Protein AF-A0A256XTW4-F1 (afdb_monomer)

Structure (mmCIF, N/CA/C/O backbone):
data_AF-A0A256XTW4-F1
#
_entry.id   AF-A0A256XTW4-F1
#
loop_
_atom_site.group_PDB
_atom_site.id
_atom_site.type_symbol
_atom_site.label_atom_id
_atom_site.label_alt_id
_atom_site.label_comp_id
_atom_site.label_asym_id
_atom_site.label_entity_id
_atom_site.label_seq_id
_atom_site.pdbx_PDB_ins_code
_atom_site.Cartn_x
_atom_site.Cartn_y
_atom_site.Cartn_z
_atom_site.occupancy
_atom_site.B_iso_or_equiv
_atom_site.auth_seq_id
_atom_site.auth_comp_id
_atom_site.auth_asym_id
_atom_site.auth_atom_id
_atom_site.pdbx_PDB_model_num
ATOM 1 N N . VAL A 1 1 ? 6.439 9.111 10.046 1.00 77.12 1 VAL A N 1
ATOM 2 C CA . VAL A 1 1 ? 5.484 10.241 9.978 1.00 77.12 1 VAL A CA 1
ATOM 3 C C . VAL A 1 1 ? 4.081 9.663 10.004 1.00 77.12 1 VAL A C 1
ATOM 5 O O . VAL A 1 1 ? 3.897 8.607 9.420 1.00 77.12 1 VAL A O 1
ATOM 8 N N . ASN A 1 2 ? 3.138 10.325 10.682 1.00 79.62 2 ASN A N 1
ATOM 9 C CA . ASN A 1 2 ? 1.731 9.919 10.805 1.00 79.62 2 ASN A CA 1
ATOM 10 C C . ASN A 1 2 ? 1.518 8.537 11.460 1.00 79.62 2 ASN A C 1
ATOM 12 O O . ASN A 1 2 ? 1.312 7.531 10.789 1.00 79.62 2 ASN A O 1
ATOM 16 N N . GLU A 1 3 ? 1.583 8.496 12.793 1.00 84.56 3 GLU A N 1
ATOM 17 C CA . GLU A 1 3 ? 1.451 7.262 13.588 1.00 84.56 3 GLU A CA 1
ATOM 18 C C . GLU A 1 3 ? 0.039 6.669 13.600 1.00 84.56 3 GLU A C 1
ATOM 20 O O . GLU A 1 3 ? -0.137 5.523 13.995 1.00 84.56 3 G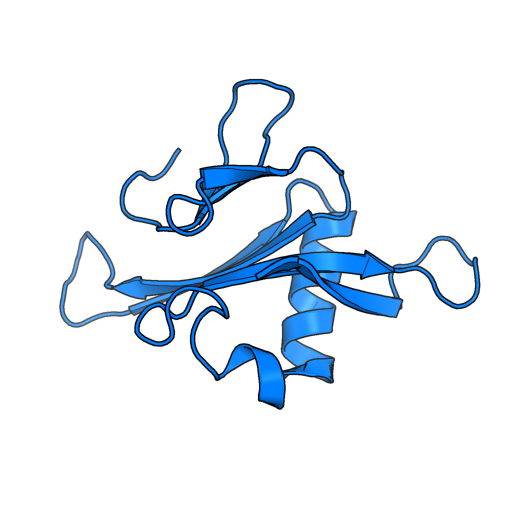LU A O 1
ATOM 25 N N . ALA A 1 4 ? -0.960 7.422 13.135 1.00 89.31 4 ALA A N 1
ATOM 26 C CA . ALA A 1 4 ? -2.334 6.947 13.036 1.00 89.31 4 ALA A CA 1
ATOM 27 C C . ALA A 1 4 ? -2.564 5.994 11.846 1.00 89.31 4 ALA A C 1
ATOM 29 O O . ALA A 1 4 ? -3.617 5.360 11.775 1.00 89.31 4 ALA A O 1
ATOM 30 N N . LEU A 1 5 ? -1.620 5.904 10.898 1.00 93.50 5 LEU A N 1
ATOM 31 C CA . LEU A 1 5 ? -1.732 5.009 9.746 1.00 93.50 5 LEU A CA 1
ATOM 32 C C . LEU A 1 5 ? -1.061 3.652 10.019 1.00 93.50 5 LEU A C 1
ATOM 34 O O . LEU A 1 5 ? 0.066 3.628 10.512 1.00 93.50 5 LEU A O 1
ATOM 38 N N . PRO A 1 6 ? -1.691 2.529 9.617 1.00 94.00 6 PRO A N 1
ATOM 39 C CA . PRO A 1 6 ? -1.104 1.190 9.734 1.00 94.00 6 PRO A CA 1
ATOM 40 C C . PRO A 1 6 ? 0.069 0.952 8.769 1.00 94.00 6 PRO A C 1
ATOM 42 O O . PRO A 1 6 ? 0.867 0.047 8.989 1.00 94.00 6 PRO A O 1
ATOM 45 N N . ILE A 1 7 ? 0.175 1.749 7.702 1.00 95.88 7 ILE A N 1
ATOM 46 C CA . ILE A 1 7 ? 1.312 1.773 6.777 1.00 95.88 7 ILE A CA 1
ATOM 47 C C . ILE A 1 7 ? 1.767 3.224 6.668 1.00 95.88 7 ILE A C 1
ATOM 49 O O . ILE A 1 7 ? 0.953 4.115 6.409 1.00 95.88 7 ILE A O 1
ATOM 53 N N . ARG A 1 8 ? 3.055 3.480 6.904 1.00 93.44 8 ARG A N 1
ATOM 54 C CA . ARG A 1 8 ? 3.574 4.838 7.096 1.00 93.44 8 ARG A CA 1
ATOM 55 C C . ARG A 1 8 ? 4.980 5.034 6.555 1.00 93.44 8 ARG A C 1
ATOM 57 O O . ARG A 1 8 ? 5.829 4.154 6.648 1.00 93.44 8 ARG A O 1
ATOM 64 N N . PHE A 1 9 ? 5.245 6.250 6.089 1.00 93.00 9 PHE A N 1
ATOM 65 C CA . PHE A 1 9 ? 6.576 6.675 5.663 1.00 93.00 9 PHE A CA 1
ATOM 66 C C . PHE A 1 9 ? 7.459 6.995 6.872 1.00 93.00 9 PHE A C 1
ATOM 68 O O . PHE A 1 9 ? 7.081 7.773 7.763 1.00 93.00 9 PHE A O 1
ATOM 75 N N . ARG A 1 10 ? 8.662 6.432 6.909 1.00 90.88 10 ARG A N 1
ATOM 76 C CA . ARG A 1 10 ? 9.700 6.708 7.904 1.00 90.88 10 ARG A CA 1
ATOM 77 C C . ARG A 1 10 ? 10.846 7.444 7.227 1.00 90.88 10 ARG A C 1
ATOM 79 O O . ARG A 1 10 ? 11.367 6.988 6.225 1.00 90.88 10 ARG A O 1
ATOM 86 N N . LYS A 1 11 ? 11.260 8.582 7.795 1.00 85.19 11 LYS A N 1
ATOM 87 C CA . LYS A 1 11 ? 12.392 9.368 7.269 1.00 85.19 11 LYS A CA 1
ATOM 88 C C . LYS A 1 11 ? 13.700 8.569 7.265 1.00 85.19 11 LYS A C 1
ATOM 90 O O . LYS A 1 11 ? 14.535 8.762 6.388 1.00 85.19 11 LYS A O 1
ATOM 95 N N . ASN A 1 12 ? 13.853 7.664 8.228 1.00 78.06 12 ASN A N 1
ATOM 96 C CA . ASN A 1 12 ? 15.004 6.781 8.344 1.00 78.06 12 ASN A CA 1
ATOM 97 C C . ASN A 1 12 ? 15.095 5.898 7.084 1.00 78.06 12 ASN A C 1
ATOM 99 O O . ASN A 1 12 ? 14.078 5.384 6.616 1.00 78.06 12 ASN A O 1
ATOM 103 N N . HIS A 1 13 ? 16.303 5.731 6.539 1.00 68.31 13 HIS A N 1
ATOM 104 C CA . HIS A 1 13 ? 16.556 4.988 5.295 1.00 68.31 13 HIS A CA 1
ATOM 105 C C . HIS A 1 13 ? 15.788 5.526 4.071 1.00 68.31 13 HIS A C 1
ATOM 107 O O . HIS A 1 13 ? 15.020 4.804 3.444 1.00 68.31 13 HIS A O 1
ATOM 113 N N . SER A 1 14 ? 16.009 6.796 3.707 1.00 82.56 14 SER A N 1
ATOM 114 C CA . SER A 1 14 ? 15.527 7.369 2.436 1.00 82.56 14 SER A CA 1
ATOM 115 C C . SER A 1 14 ? 13.999 7.310 2.258 1.00 82.56 14 SER A C 1
ATOM 117 O O . SER A 1 14 ? 13.508 6.899 1.214 1.00 82.56 14 SER A O 1
ATOM 119 N N . TRP A 1 15 ? 13.226 7.715 3.273 1.00 88.38 15 TRP A N 1
ATOM 120 C CA . TRP A 1 15 ? 11.751 7.698 3.218 1.00 88.38 15 TRP A CA 1
ATOM 121 C C . TRP A 1 15 ? 11.127 6.304 3.028 1.00 88.38 15 TRP A C 1
ATOM 123 O O . TRP A 1 15 ? 10.119 6.158 2.341 1.00 88.38 15 TRP A O 1
ATOM 133 N N . SER A 1 16 ? 11.704 5.283 3.662 1.00 92.56 16 SER A N 1
ATOM 134 C CA . SER A 1 16 ? 11.175 3.914 3.649 1.00 92.56 16 SER A CA 1
ATOM 135 C C . SER A 1 16 ? 9.696 3.826 4.056 1.00 92.56 16 SER A C 1
ATOM 137 O O . SER A 1 16 ? 9.195 4.604 4.876 1.00 92.56 16 SER A O 1
ATOM 139 N N . VAL A 1 17 ? 8.985 2.849 3.499 1.00 95.00 17 VAL A N 1
ATOM 140 C CA . VAL A 1 17 ? 7.609 2.515 3.875 1.00 95.00 17 VAL A CA 1
ATOM 141 C C . VAL A 1 17 ? 7.653 1.412 4.921 1.00 95.00 17 VAL A C 1
ATOM 143 O O . VAL A 1 17 ? 8.282 0.381 4.724 1.00 95.00 17 VAL A O 1
ATOM 146 N N . TYR A 1 18 ? 6.977 1.617 6.045 1.00 95.75 18 TYR A N 1
ATOM 147 C CA . TYR A 1 18 ? 6.876 0.630 7.112 1.00 95.75 18 TYR A CA 1
ATOM 148 C C . TYR A 1 18 ? 5.425 0.218 7.334 1.00 95.75 18 TYR A C 1
ATOM 150 O O . TYR A 1 18 ? 4.561 1.085 7.487 1.00 95.75 18 TYR A O 1
ATOM 158 N N . SER A 1 19 ? 5.181 -1.089 7.415 1.00 96.31 19 SER A N 1
ATOM 159 C CA . SER A 1 19 ? 3.875 -1.656 7.750 1.00 96.31 19 SER A CA 1
ATOM 160 C C . SER A 1 19 ? 3.851 -2.127 9.201 1.00 96.31 19 SER A C 1
ATOM 162 O O . SER A 1 19 ? 4.610 -3.005 9.609 1.00 96.31 19 SER A O 1
ATOM 164 N N . ASP A 1 20 ? 2.940 -1.573 9.999 1.00 95.19 20 ASP A N 1
ATOM 165 C CA . ASP A 1 20 ? 2.652 -2.069 11.344 1.00 95.19 20 ASP A CA 1
ATOM 166 C C . ASP A 1 20 ? 1.917 -3.424 11.314 1.00 95.19 20 ASP A C 1
ATOM 168 O O . ASP A 1 20 ? 1.859 -4.086 12.353 1.00 95.19 20 ASP A O 1
ATOM 172 N N . ILE A 1 21 ? 1.402 -3.848 10.152 1.00 96.19 21 ILE A N 1
ATOM 173 C CA . ILE A 1 21 ? 0.680 -5.111 9.947 1.00 96.19 21 ILE A CA 1
ATOM 174 C C . ILE A 1 21 ? 1.676 -6.255 9.735 1.00 96.19 21 ILE A C 1
ATOM 176 O O . ILE A 1 21 ? 1.698 -7.204 10.513 1.00 96.19 21 ILE A O 1
ATOM 180 N N . SER A 1 22 ? 2.533 -6.135 8.716 1.00 96.25 22 SER A N 1
ATOM 181 C CA . SER A 1 22 ? 3.527 -7.152 8.348 1.00 96.25 22 SER A CA 1
ATOM 182 C C . SER A 1 22 ? 4.852 -7.021 9.099 1.00 96.25 22 SER A C 1
ATOM 184 O O . SER A 1 22 ? 5.674 -7.934 9.062 1.00 96.25 22 SER A O 1
ATOM 186 N N . LYS A 1 23 ? 5.083 -5.879 9.763 1.00 95.81 23 LYS A N 1
ATOM 187 C CA . LYS A 1 23 ? 6.367 -5.476 10.367 1.00 95.81 23 LYS A CA 1
ATOM 188 C C . LYS A 1 23 ? 7.518 -5.342 9.363 1.00 95.81 23 LYS A C 1
ATOM 190 O O . LYS A 1 23 ? 8.665 -5.188 9.784 1.00 95.81 23 LYS A O 1
ATOM 195 N N . LYS A 1 24 ? 7.224 -5.335 8.059 1.00 95.75 24 LYS A N 1
ATOM 196 C CA . LYS A 1 24 ? 8.211 -5.166 6.987 1.00 95.75 24 LYS A CA 1
ATOM 197 C C . LYS A 1 24 ? 8.546 -3.696 6.738 1.00 95.75 24 LYS A C 1
ATOM 199 O O . LYS A 1 24 ? 7.744 -2.792 6.996 1.00 95.75 24 LYS A O 1
ATOM 204 N N . VAL A 1 25 ? 9.754 -3.488 6.221 1.00 95.56 25 VAL A N 1
ATOM 205 C CA . VAL A 1 25 ? 10.248 -2.212 5.700 1.00 95.56 25 VAL A CA 1
ATOM 206 C C . VAL A 1 25 ? 10.456 -2.391 4.200 1.00 95.56 25 VAL A C 1
ATOM 208 O O . VAL A 1 25 ? 11.173 -3.301 3.799 1.00 95.56 25 VAL A O 1
ATOM 211 N N . TYR A 1 26 ? 9.852 -1.517 3.405 1.00 95.25 26 TYR A N 1
ATOM 212 C CA . TYR A 1 26 ? 10.013 -1.451 1.956 1.00 95.25 26 TYR A CA 1
ATOM 213 C C . TYR A 1 26 ? 10.819 -0.199 1.609 1.00 95.25 26 TYR A C 1
ATOM 215 O O . TYR A 1 26 ? 10.565 0.892 2.140 1.00 95.25 26 TYR A O 1
ATOM 223 N N . VAL A 1 27 ? 11.828 -0.358 0.764 1.00 94.38 27 VAL A N 1
ATOM 224 C CA . VAL A 1 27 ? 12.847 0.666 0.477 1.00 94.38 27 VAL A CA 1
ATOM 225 C C . VAL A 1 27 ? 12.957 0.992 -1.006 1.00 94.38 27 VAL A C 1
ATOM 227 O O . VAL A 1 27 ? 13.677 1.918 -1.364 1.00 94.38 27 VAL A O 1
ATOM 230 N N . GLU A 1 28 ? 12.239 0.282 -1.857 1.00 93.94 28 GLU A N 1
ATOM 231 C CA . GLU A 1 28 ? 12.231 0.401 -3.307 1.00 93.94 28 GLU A CA 1
ATOM 232 C C . GLU A 1 28 ? 11.466 1.673 -3.714 1.00 93.94 28 GLU A C 1
ATOM 234 O O . GLU A 1 28 ? 10.603 2.168 -2.978 1.00 93.94 28 GLU A O 1
ATOM 239 N N . GLU A 1 29 ? 11.828 2.295 -4.838 1.00 94.00 29 GLU A N 1
ATOM 240 C CA . GLU A 1 29 ? 11.253 3.594 -5.233 1.00 94.00 29 GLU A CA 1
ATOM 241 C C . GLU A 1 29 ? 9.837 3.452 -5.798 1.00 94.00 29 GLU A C 1
ATOM 243 O O . GLU A 1 29 ? 8.995 4.341 -5.629 1.00 94.00 29 GLU A O 1
ATOM 248 N N . GLU A 1 30 ? 9.571 2.285 -6.372 1.00 96.38 30 GLU A N 1
ATOM 249 C CA . GLU A 1 30 ? 8.346 1.817 -7.009 1.00 96.38 30 GLU A CA 1
ATOM 250 C C . GLU A 1 30 ? 7.271 1.420 -5.986 1.00 96.38 30 GLU A C 1
ATOM 252 O O . GLU A 1 30 ? 6.189 0.976 -6.366 1.00 96.38 30 GLU A O 1
ATOM 257 N N . ILE A 1 31 ? 7.537 1.595 -4.687 1.00 97.69 31 ILE A N 1
ATOM 258 C CA . ILE A 1 31 ? 6.602 1.233 -3.621 1.00 97.69 31 ILE A CA 1
ATOM 259 C C . ILE A 1 31 ? 5.475 2.256 -3.511 1.00 97.69 31 ILE A C 1
ATOM 261 O O . ILE A 1 31 ? 5.683 3.430 -3.169 1.00 97.69 31 ILE A O 1
ATOM 265 N N . GLY A 1 32 ? 4.263 1.762 -3.736 1.00 97.62 32 GLY A N 1
ATOM 266 C CA . GLY A 1 32 ? 2.997 2.442 -3.526 1.00 97.62 32 GLY A CA 1
ATOM 267 C C . GLY A 1 32 ? 2.265 1.930 -2.287 1.00 97.62 32 GLY A C 1
ATOM 268 O O . GLY A 1 32 ? 2.391 0.774 -1.884 1.00 97.62 32 GLY A O 1
ATOM 269 N N . VAL A 1 33 ? 1.460 2.797 -1.683 1.00 97.62 33 VAL A N 1
ATOM 270 C CA . VAL A 1 33 ? 0.597 2.481 -0.546 1.00 97.62 33 VAL A CA 1
ATOM 271 C C . VAL A 1 33 ? -0.817 2.978 -0.803 1.00 97.62 33 VAL A C 1
ATOM 273 O O . VAL A 1 33 ? -1.031 4.095 -1.283 1.00 97.62 33 VAL A O 1
ATOM 276 N N . ILE A 1 34 ? -1.793 2.149 -0.440 1.00 98.19 34 ILE A N 1
ATOM 277 C CA . ILE A 1 34 ? -3.212 2.507 -0.463 1.00 98.19 34 ILE A CA 1
ATOM 278 C C . ILE A 1 34 ? -3.777 2.218 0.917 1.00 98.19 34 ILE A C 1
ATOM 280 O O . ILE A 1 34 ? -3.806 1.069 1.348 1.00 98.19 34 ILE A O 1
ATOM 284 N N . VAL A 1 35 ? -4.216 3.250 1.633 1.00 97.44 35 VAL A N 1
ATOM 285 C CA . VAL A 1 35 ? -4.681 3.117 3.018 1.00 97.44 35 VAL A CA 1
ATOM 286 C C . VAL A 1 35 ? -5.997 3.847 3.201 1.00 97.44 35 VAL A C 1
ATOM 288 O O . VAL A 1 35 ? -6.079 5.055 3.001 1.00 97.44 35 VAL A O 1
ATOM 291 N N . LYS A 1 36 ? -7.020 3.127 3.655 1.00 96.12 36 LYS A N 1
ATOM 292 C CA . LYS A 1 36 ? -8.277 3.705 4.119 1.00 96.12 36 LYS A CA 1
ATOM 293 C C . LYS A 1 36 ? -8.332 3.604 5.641 1.00 96.12 36 LYS A C 1
ATOM 295 O O . LYS A 1 36 ? -8.446 2.515 6.197 1.00 96.12 36 LYS A O 1
ATOM 300 N N . ALA A 1 37 ? -8.271 4.747 6.315 1.00 94.31 37 ALA A N 1
ATOM 301 C CA . ALA A 1 37 ? -8.256 4.832 7.774 1.00 94.31 37 ALA A CA 1
ATOM 302 C C . ALA A 1 37 ? -9.284 5.848 8.289 1.00 94.31 37 ALA A C 1
ATOM 304 O O . ALA A 1 37 ? -9.749 6.722 7.555 1.00 94.31 37 ALA A O 1
ATOM 305 N N . ARG A 1 38 ? -9.657 5.740 9.570 1.00 94.62 38 ARG A N 1
ATOM 306 C CA . ARG A 1 38 ? -10.454 6.783 10.234 1.00 94.62 38 ARG A CA 1
ATOM 307 C C . ARG A 1 38 ? -9.627 8.058 10.344 1.00 94.62 38 ARG A C 1
ATOM 309 O O . ARG A 1 38 ? -8.433 8.000 10.629 1.00 94.62 38 ARG A O 1
ATOM 316 N N . ASN A 1 39 ? -10.266 9.203 10.136 1.00 94.00 39 ASN A N 1
ATOM 317 C CA . ASN A 1 39 ? -9.596 10.481 10.297 1.00 94.00 39 ASN A CA 1
ATOM 318 C C . ASN A 1 39 ? -9.282 10.704 11.795 1.00 94.00 39 ASN A C 1
ATOM 320 O O . ASN A 1 39 ? -10.207 10.684 12.613 1.00 94.00 39 ASN A O 1
ATOM 324 N N . PRO A 1 40 ? -8.009 10.931 12.179 1.00 91.69 40 PRO A N 1
ATOM 325 C CA . PRO A 1 40 ? -7.637 11.118 13.582 1.00 91.69 40 PRO A CA 1
ATOM 326 C C . PRO A 1 40 ? -8.217 12.403 14.196 1.00 91.69 40 PRO A C 1
ATOM 328 O O . PRO A 1 40 ? -8.404 12.463 15.407 1.00 91.69 40 PRO A O 1
ATOM 331 N N . PHE A 1 41 ? -8.546 13.403 13.374 1.00 93.44 41 PHE A N 1
ATOM 332 C CA . PHE A 1 41 ? -9.118 14.682 13.805 1.00 93.44 41 PHE A CA 1
ATOM 333 C C . PHE A 1 41 ? -10.653 14.684 13.824 1.00 93.44 41 PHE A C 1
ATOM 335 O O . PHE A 1 41 ? -11.258 15.550 14.447 1.00 93.44 41 PHE A O 1
ATOM 342 N N . ASN A 1 42 ? -11.305 13.737 13.139 1.00 95.19 42 ASN A N 1
ATOM 343 C CA . ASN A 1 42 ? -12.762 13.609 13.126 1.00 95.19 42 ASN A CA 1
ATOM 344 C C . ASN A 1 42 ? -13.176 12.149 12.898 1.00 95.19 42 ASN A C 1
ATOM 346 O O . ASN A 1 42 ? -13.118 11.648 11.777 1.00 95.19 42 ASN A O 1
ATOM 350 N N . LYS A 1 43 ? -13.648 11.481 13.954 1.00 91.94 43 LYS A N 1
ATOM 351 C CA . LYS A 1 43 ? -13.942 10.040 13.933 1.00 91.94 43 LYS A CA 1
ATOM 352 C C . LYS A 1 43 ? -15.112 9.641 13.023 1.00 91.94 43 LYS A C 1
ATOM 354 O O . LYS A 1 43 ? -15.165 8.478 12.628 1.00 91.94 43 LYS A O 1
ATOM 359 N N . GLU A 1 44 ? -15.973 10.586 12.646 1.00 96.31 44 GLU A N 1
ATOM 360 C CA . GLU A 1 44 ? -17.077 10.375 11.695 1.00 96.31 44 GLU A CA 1
ATOM 361 C C . GLU A 1 44 ? -16.603 10.380 10.233 1.00 96.31 44 GLU A C 1
ATOM 363 O O . GLU A 1 44 ? -17.342 10.008 9.324 1.00 96.31 44 GLU A O 1
ATOM 368 N N . LYS A 1 45 ? -15.359 10.804 9.977 1.00 96.44 45 LYS A N 1
ATOM 369 C CA . LYS A 1 45 ? -14.782 10.888 8.633 1.00 96.44 45 LYS A CA 1
ATOM 370 C C . LYS A 1 45 ? -13.727 9.811 8.406 1.00 96.44 45 LYS A C 1
ATOM 372 O O . LYS A 1 45 ? -13.049 9.342 9.322 1.00 96.44 45 LYS A O 1
ATOM 377 N N . GLN A 1 46 ? -13.543 9.456 7.139 1.00 95.50 46 GLN A N 1
ATOM 378 C CA . GLN A 1 46 ? -12.477 8.564 6.690 1.00 95.50 46 GLN A CA 1
ATOM 379 C C . GLN A 1 46 ? -11.512 9.310 5.772 1.00 95.50 46 GLN A C 1
ATOM 381 O O . GLN A 1 46 ? -11.887 10.282 5.118 1.00 95.50 46 GLN A O 1
ATOM 386 N N . VAL A 1 47 ? -10.265 8.849 5.740 1.00 95.62 47 VAL A N 1
ATOM 387 C CA . VAL A 1 47 ? -9.223 9.320 4.828 1.00 95.62 47 VAL A CA 1
ATOM 388 C C . VAL A 1 47 ? -8.806 8.148 3.957 1.00 95.62 47 VAL A C 1
ATOM 390 O O . VAL A 1 47 ? -8.533 7.061 4.471 1.00 95.62 47 VAL A O 1
ATOM 393 N N . LEU A 1 48 ? -8.757 8.384 2.650 1.00 96.50 48 LEU A N 1
ATOM 394 C CA . LEU A 1 48 ? -8.117 7.499 1.690 1.00 96.50 48 LEU A CA 1
ATOM 395 C C . LEU A 1 48 ? -6.780 8.124 1.294 1.00 96.50 48 LEU A C 1
ATOM 397 O O . LEU A 1 48 ? -6.740 9.239 0.780 1.00 96.50 48 LEU A O 1
ATOM 401 N N . VAL A 1 49 ? -5.696 7.410 1.562 1.00 96.62 49 VAL A N 1
ATOM 402 C CA . VAL A 1 49 ? -4.337 7.784 1.181 1.00 96.62 49 VAL A CA 1
ATOM 403 C C . VAL A 1 49 ? -3.936 6.912 0.005 1.00 96.62 49 VAL A C 1
ATOM 405 O O . VAL A 1 49 ? -3.932 5.691 0.130 1.00 96.62 49 VAL A O 1
ATOM 408 N N . ILE A 1 50 ? -3.593 7.546 -1.111 1.00 97.38 50 ILE A N 1
ATOM 409 C CA . ILE A 1 50 ? -2.976 6.915 -2.278 1.00 97.38 50 ILE A CA 1
ATOM 410 C C . ILE A 1 50 ? -1.679 7.679 -2.504 1.00 97.38 50 ILE A C 1
ATOM 412 O O . ILE A 1 50 ? -1.706 8.861 -2.842 1.00 97.38 50 ILE A O 1
ATOM 416 N N . ALA A 1 51 ? -0.553 7.044 -2.212 1.00 96.31 51 ALA A N 1
ATOM 417 C CA . ALA A 1 51 ? 0.752 7.690 -2.252 1.00 96.31 51 ALA A CA 1
ATOM 418 C C . ALA A 1 51 ? 1.839 6.655 -2.521 1.00 96.31 51 ALA A C 1
ATOM 420 O O . ALA A 1 51 ? 1.622 5.465 -2.327 1.00 96.31 51 ALA A O 1
ATOM 421 N N . GLY A 1 52 ? 3.028 7.100 -2.90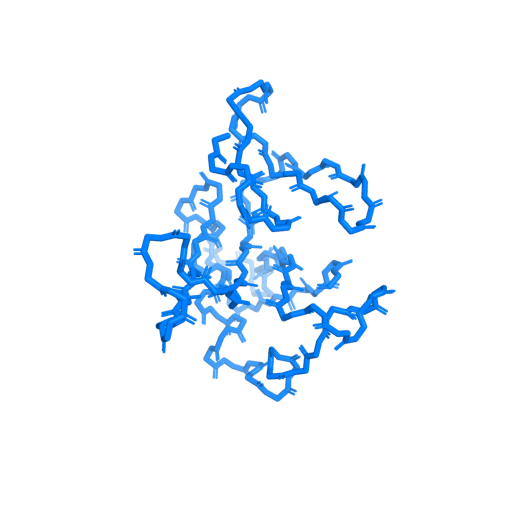1 1.00 95.44 52 GLY A N 1
ATOM 422 C CA . GLY A 1 52 ? 4.209 6.250 -2.933 1.00 95.44 52 GLY A CA 1
ATOM 423 C C . GLY A 1 52 ? 5.425 6.940 -2.352 1.00 95.44 52 GLY A C 1
ATOM 424 O O . GLY A 1 52 ? 5.391 8.125 -2.012 1.00 95.44 52 GLY A O 1
ATOM 425 N N . LYS A 1 53 ? 6.510 6.175 -2.231 1.00 92.25 53 LYS A N 1
ATOM 426 C CA . LYS A 1 53 ? 7.798 6.685 -1.745 1.00 92.25 53 LYS A CA 1
ATOM 427 C C . LYS A 1 53 ? 8.329 7.802 -2.649 1.00 92.25 53 LYS A C 1
ATOM 429 O O . LYS A 1 53 ? 8.809 8.825 -2.163 1.00 92.25 53 LYS A O 1
ATOM 434 N N . ARG A 1 54 ? 8.235 7.598 -3.964 1.00 92.75 54 ARG A N 1
ATOM 435 C CA . ARG A 1 54 ? 8.564 8.569 -5.012 1.00 92.75 54 ARG A CA 1
ATOM 436 C C . ARG A 1 54 ? 7.471 8.598 -6.078 1.00 92.75 54 ARG A C 1
ATOM 438 O O . ARG A 1 54 ? 6.422 7.975 -5.933 1.00 92.75 54 ARG A O 1
ATOM 445 N N . TYR A 1 55 ? 7.721 9.344 -7.149 1.00 94.62 55 TYR A N 1
ATOM 446 C CA . TYR A 1 55 ? 6.847 9.422 -8.314 1.00 94.62 55 TYR A CA 1
ATOM 447 C C . TYR A 1 55 ? 6.471 8.039 -8.872 1.00 94.62 55 TYR A C 1
ATOM 449 O O . TYR A 1 55 ? 5.287 7.789 -9.095 1.00 94.62 55 TYR A O 1
ATOM 457 N N . SER A 1 56 ? 7.448 7.135 -9.017 1.00 95.06 56 SER A N 1
ATOM 458 C CA . SER A 1 56 ? 7.230 5.756 -9.467 1.00 95.06 56 SER A CA 1
ATOM 459 C C . SER A 1 56 ? 6.260 5.016 -8.541 1.00 95.06 56 SER A C 1
ATOM 461 O O . SER A 1 56 ? 5.210 4.562 -8.986 1.00 95.06 56 SER A O 1
ATOM 463 N N . GLY A 1 57 ? 6.510 5.011 -7.233 1.00 96.62 57 GLY A N 1
ATOM 464 C CA . GLY A 1 57 ? 5.584 4.423 -6.262 1.00 96.62 57 GLY A CA 1
ATOM 465 C C . GLY A 1 57 ? 4.178 5.036 -6.255 1.00 96.62 57 GLY A C 1
ATOM 466 O O . GLY A 1 57 ? 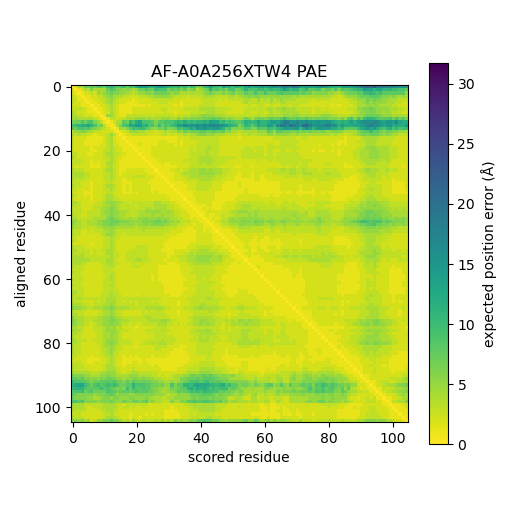3.188 4.325 -6.094 1.00 96.62 57 GLY A O 1
ATOM 467 N N . THR A 1 58 ? 4.047 6.352 -6.452 1.00 96.81 58 THR A N 1
ATOM 468 C CA . THR A 1 58 ? 2.722 6.991 -6.551 1.00 96.81 58 THR A CA 1
ATOM 469 C C . THR A 1 58 ? 1.986 6.511 -7.799 1.00 96.81 58 THR A C 1
ATOM 471 O O . THR A 1 58 ? 0.793 6.219 -7.727 1.00 96.81 58 THR A O 1
ATOM 474 N N . ARG A 1 59 ? 2.690 6.368 -8.930 1.00 97.00 59 ARG A N 1
ATOM 475 C CA . ARG A 1 59 ? 2.129 5.778 -10.150 1.00 97.00 59 ARG A CA 1
ATOM 476 C C . ARG A 1 59 ? 1.688 4.334 -9.902 1.00 97.00 59 ARG A C 1
ATOM 478 O O . ARG A 1 59 ? 0.553 4.019 -10.240 1.00 97.00 59 ARG A O 1
ATOM 485 N N . ALA A 1 60 ? 2.495 3.515 -9.225 1.00 97.88 60 ALA A N 1
ATOM 486 C CA . ALA A 1 60 ? 2.107 2.160 -8.825 1.00 97.88 60 ALA A CA 1
ATOM 487 C C . ALA A 1 60 ? 0.813 2.154 -7.992 1.00 97.88 60 ALA A C 1
ATOM 489 O O . ALA A 1 60 ? -0.140 1.452 -8.319 1.00 97.88 60 ALA A O 1
ATOM 490 N N . ALA A 1 61 ? 0.711 3.001 -6.963 1.00 98.06 61 ALA A N 1
ATOM 491 C CA . ALA A 1 61 ? -0.500 3.096 -6.143 1.00 98.06 61 ALA A CA 1
ATOM 492 C C . ALA A 1 61 ? -1.746 3.493 -6.963 1.00 98.06 61 ALA A C 1
ATOM 494 O O . ALA A 1 61 ? -2.838 2.975 -6.725 1.00 98.06 61 ALA A O 1
ATOM 495 N N . ILE A 1 62 ? -1.594 4.382 -7.948 1.00 98.00 62 ILE A N 1
ATOM 496 C CA . ILE A 1 62 ? -2.680 4.777 -8.857 1.00 98.00 62 ILE A CA 1
ATOM 497 C C . ILE A 1 62 ? -3.063 3.624 -9.792 1.00 98.00 62 ILE A C 1
ATOM 499 O O . ILE A 1 62 ? -4.251 3.342 -9.943 1.00 98.00 62 ILE A O 1
ATOM 503 N N . VAL A 1 63 ? -2.087 2.932 -10.388 1.00 97.69 63 VAL A N 1
ATOM 504 C CA . VAL A 1 63 ? -2.322 1.770 -11.262 1.00 97.69 63 VAL A CA 1
ATOM 505 C C . VAL A 1 63 ? -3.057 0.671 -10.497 1.00 97.69 63 VAL A C 1
ATOM 507 O O . VAL A 1 63 ? -4.087 0.189 -10.964 1.00 97.69 63 VAL A O 1
ATOM 510 N N . ALA A 1 64 ? -2.611 0.350 -9.281 1.00 98.06 64 ALA A N 1
ATOM 511 C CA . ALA A 1 64 ? -3.289 -0.582 -8.386 1.00 98.06 64 ALA A CA 1
ATOM 512 C C . ALA A 1 64 ? -4.745 -0.174 -8.116 1.00 98.06 64 ALA A C 1
ATOM 514 O O . ALA A 1 64 ? -5.651 -1.001 -8.203 1.00 98.06 64 ALA A O 1
ATOM 515 N N . PHE A 1 65 ? -4.983 1.104 -7.811 1.00 98.06 65 PHE A N 1
ATOM 516 C CA . PHE A 1 65 ? -6.320 1.612 -7.511 1.00 98.06 65 PHE A CA 1
ATOM 517 C C . PHE A 1 65 ? -7.262 1.570 -8.720 1.00 98.06 65 PHE A C 1
ATOM 519 O O . PHE A 1 65 ? -8.435 1.248 -8.555 1.00 98.06 65 PHE A O 1
ATOM 526 N N . LEU A 1 66 ? -6.768 1.891 -9.919 1.00 97.88 66 LEU A N 1
ATOM 527 C CA . LEU A 1 66 ? -7.589 1.979 -11.129 1.00 97.88 66 LEU A CA 1
ATOM 528 C C . LEU A 1 66 ? -7.786 0.625 -11.822 1.00 97.88 66 LEU A C 1
ATOM 530 O O . LEU A 1 66 ? -8.904 0.319 -12.228 1.00 97.88 66 LEU A O 1
ATOM 534 N N . LYS A 1 67 ? -6.725 -0.180 -11.964 1.00 97.44 67 LYS A N 1
ATOM 535 C CA . LYS A 1 67 ? -6.764 -1.457 -12.699 1.00 97.44 67 LYS A CA 1
ATOM 536 C C . LYS A 1 67 ? -7.156 -2.650 -11.825 1.00 97.44 67 LYS A C 1
ATOM 538 O O . LYS A 1 67 ? -7.789 -3.571 -12.324 1.00 97.44 67 LYS A O 1
ATOM 543 N N . HIS A 1 68 ? -6.826 -2.617 -10.531 1.00 97.31 68 HIS A N 1
ATOM 544 C CA . HIS A 1 68 ? -6.996 -3.747 -9.600 1.00 97.31 68 HIS A CA 1
ATOM 545 C C . HIS A 1 68 ? -7.888 -3.390 -8.407 1.00 97.31 68 HIS A C 1
ATOM 547 O O . HIS A 1 68 ? -7.656 -3.820 -7.270 1.00 97.31 68 HIS A O 1
ATOM 553 N N . PHE A 1 69 ? -8.916 -2.565 -8.637 1.00 96.81 69 PHE A N 1
ATOM 554 C CA . PHE A 1 69 ? -9.814 -2.106 -7.573 1.00 96.81 69 PHE A CA 1
ATOM 555 C C . PHE A 1 69 ? -10.525 -3.263 -6.854 1.00 96.81 69 PHE A C 1
ATOM 557 O O . PHE A 1 69 ? -10.820 -3.191 -5.659 1.00 96.81 69 PHE A O 1
ATOM 564 N N . ASP A 1 70 ? -10.778 -4.356 -7.569 1.00 95.50 70 ASP A N 1
ATOM 565 C CA . ASP A 1 70 ? -11.322 -5.600 -7.040 1.00 95.50 70 ASP A CA 1
ATOM 566 C C . ASP A 1 70 ? -10.439 -6.212 -5.946 1.00 95.50 70 ASP A C 1
ATOM 568 O O . ASP A 1 70 ? -10.990 -6.756 -4.995 1.00 95.50 70 ASP A O 1
ATOM 572 N N . LYS A 1 71 ? -9.113 -6.051 -6.018 1.00 95.88 71 LYS A N 1
ATOM 573 C CA . LYS A 1 71 ? -8.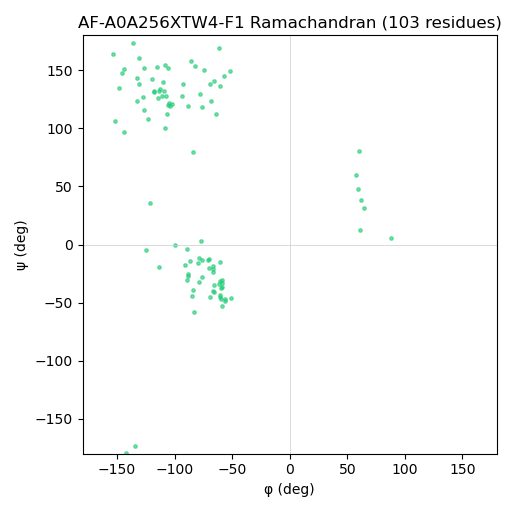167 -6.454 -4.965 1.00 95.88 71 LYS A CA 1
ATOM 574 C C . LYS A 1 71 ? -8.026 -5.385 -3.882 1.00 95.88 71 LYS A C 1
ATOM 576 O O . LYS A 1 71 ? -7.960 -5.712 -2.696 1.00 95.88 71 LYS A O 1
ATOM 581 N N . VAL A 1 72 ? -8.019 -4.105 -4.268 1.00 96.75 72 VAL A N 1
ATOM 582 C CA . VAL A 1 72 ? -7.861 -2.962 -3.345 1.00 96.75 72 VAL A CA 1
ATOM 583 C C . VAL A 1 72 ? -9.041 -2.816 -2.383 1.00 96.75 72 VAL A C 1
ATOM 585 O O . VAL A 1 72 ? -8.845 -2.434 -1.230 1.00 96.75 72 VAL A O 1
ATOM 588 N N . LYS A 1 73 ? -10.270 -3.119 -2.822 1.00 95.19 73 LYS A N 1
ATOM 589 C CA . LYS A 1 73 ? -11.475 -2.981 -1.984 1.00 95.19 73 LYS A CA 1
ATOM 590 C C . LYS A 1 73 ? -11.503 -3.946 -0.795 1.00 95.19 73 LYS A C 1
ATOM 592 O O . LYS A 1 73 ? -12.235 -3.695 0.163 1.00 95.19 73 LYS A O 1
ATOM 597 N N . PHE A 1 74 ? -10.745 -5.041 -0.853 1.00 95.25 74 PHE A N 1
ATOM 598 C CA . PHE A 1 74 ? -10.644 -6.000 0.242 1.00 95.25 74 PHE A CA 1
ATOM 599 C C . PHE A 1 74 ? -9.581 -5.580 1.262 1.00 95.25 74 PHE A C 1
ATOM 601 O O . PHE A 1 74 ? -8.669 -4.803 0.981 1.00 95.25 74 PHE A O 1
ATOM 608 N N . GLY A 1 75 ? -9.711 -6.101 2.482 1.00 93.94 75 GLY A N 1
ATOM 609 C CA . GLY A 1 75 ? -8.731 -5.870 3.538 1.00 93.94 75 GLY A CA 1
ATOM 610 C C . GLY A 1 75 ? -7.337 -6.404 3.195 1.00 93.94 75 GLY A C 1
ATOM 611 O O . GLY A 1 75 ? -7.132 -7.124 2.215 1.00 93.94 75 GLY A O 1
ATOM 612 N N . ASN A 1 76 ? -6.364 -6.033 4.017 1.00 97.25 76 ASN A N 1
ATOM 613 C CA . ASN A 1 76 ? -4.978 -6.474 3.929 1.00 97.25 76 ASN A CA 1
ATOM 614 C C . ASN A 1 76 ? -4.878 -8.011 3.981 1.00 97.25 76 ASN A C 1
ATOM 616 O O . ASN A 1 76 ? -5.652 -8.656 4.692 1.00 97.25 76 ASN A O 1
ATOM 620 N N . ALA A 1 77 ? -3.922 -8.592 3.253 1.00 94.88 77 ALA A N 1
ATOM 621 C CA . ALA A 1 77 ? -3.749 -10.041 3.153 1.00 94.88 77 ALA A CA 1
ATOM 622 C C . ALA A 1 77 ? -3.447 -10.708 4.507 1.00 94.88 77 ALA A C 1
ATOM 624 O O . ALA A 1 77 ? -3.896 -11.822 4.759 1.00 94.88 77 ALA A O 1
ATOM 625 N N . LEU A 1 78 ? -2.729 -10.017 5.398 1.00 96.25 78 LEU A N 1
ATOM 626 C CA . LEU A 1 78 ? -2.391 -10.509 6.738 1.00 96.25 78 LEU A CA 1
ATOM 627 C C . LEU A 1 78 ? -3.464 -10.168 7.777 1.00 96.25 78 LEU A C 1
ATOM 629 O O . LEU A 1 78 ? -3.588 -10.849 8.794 1.00 96.25 78 LEU A O 1
ATOM 633 N N . ASN A 1 79 ? -4.239 -9.105 7.547 1.00 96.25 79 ASN A N 1
ATOM 634 C CA . ASN A 1 79 ? -5.332 -8.713 8.429 1.00 96.25 79 ASN A CA 1
ATOM 635 C C . ASN A 1 79 ? -6.527 -8.150 7.637 1.00 96.25 79 ASN A C 1
ATOM 637 O O . ASN A 1 79 ? -6.583 -6.941 7.381 1.00 96.25 79 ASN A O 1
ATOM 641 N N . PRO A 1 80 ? -7.545 -8.982 7.345 1.00 95.25 80 PRO A N 1
ATOM 642 C CA . PRO A 1 80 ? -8.707 -8.576 6.554 1.00 95.25 80 PRO A CA 1
ATOM 643 C C . PRO A 1 80 ? -9.537 -7.432 7.155 1.00 95.25 80 PRO A C 1
ATOM 645 O O . PRO A 1 80 ? -10.350 -6.832 6.455 1.00 95.25 80 PRO A O 1
ATOM 648 N N . LYS A 1 81 ? -9.358 -7.103 8.444 1.00 96.19 81 LYS A N 1
ATOM 649 C CA . LYS A 1 81 ? -10.063 -5.988 9.103 1.00 96.19 81 LYS A CA 1
ATOM 650 C C . LYS A 1 81 ? -9.452 -4.621 8.786 1.00 96.19 81 LYS A C 1
ATOM 652 O O . LYS A 1 81 ? -10.084 -3.603 9.058 1.00 96.19 81 LYS A O 1
ATOM 657 N N . ILE A 1 82 ? -8.228 -4.581 8.259 1.00 96.25 82 ILE A N 1
ATOM 658 C CA . ILE A 1 82 ? -7.501 -3.345 7.969 1.00 96.25 82 ILE A CA 1
ATOM 659 C C . ILE A 1 82 ? -7.500 -3.113 6.460 1.00 96.25 82 ILE A C 1
ATOM 661 O O . ILE A 1 82 ? -6.974 -3.918 5.703 1.00 96.25 82 ILE A O 1
ATOM 665 N N . SER A 1 83 ? -8.053 -1.988 6.012 1.00 96.75 83 SER A N 1
ATOM 666 C CA . SER A 1 83 ? -8.012 -1.578 4.604 1.00 96.75 83 SER A CA 1
ATOM 667 C C . SER A 1 83 ? -6.706 -0.848 4.297 1.00 96.75 83 SER A C 1
ATOM 669 O O . SER A 1 83 ? -6.652 0.383 4.292 1.00 96.75 83 SER A O 1
ATOM 671 N N . ALA A 1 84 ? -5.637 -1.613 4.093 1.00 97.44 84 ALA A N 1
ATOM 672 C CA . ALA A 1 84 ? -4.316 -1.084 3.787 1.00 97.44 84 ALA A CA 1
ATOM 673 C C . ALA A 1 84 ? -3.549 -2.054 2.878 1.00 97.44 84 ALA A C 1
ATOM 675 O O . ALA A 1 84 ? -3.561 -3.259 3.129 1.00 97.44 84 ALA A O 1
ATOM 676 N N . LYS A 1 85 ? -2.898 -1.531 1.839 1.00 98.06 85 LYS A N 1
ATOM 677 C CA . LYS A 1 85 ? -2.154 -2.292 0.832 1.00 98.06 85 LYS A CA 1
ATOM 678 C C . LYS A 1 85 ? -0.783 -1.679 0.593 1.00 98.06 85 LYS A C 1
ATOM 680 O O . LYS A 1 85 ? -0.663 -0.449 0.584 1.00 98.06 85 LYS A O 1
ATOM 685 N N . VAL A 1 86 ? 0.209 -2.533 0.362 1.00 98.12 86 VAL A N 1
ATOM 686 C CA . VAL A 1 86 ? 1.497 -2.144 -0.229 1.00 98.12 86 VAL A CA 1
ATOM 687 C C . VAL A 1 86 ? 1.598 -2.799 -1.594 1.00 98.12 86 VAL A C 1
ATOM 689 O O . VAL A 1 86 ? 1.329 -3.992 -1.734 1.00 98.12 86 VAL A O 1
ATOM 692 N N . VAL A 1 87 ? 1.980 -2.012 -2.591 1.00 98.12 87 VAL A N 1
ATOM 693 C CA . VAL A 1 87 ? 2.195 -2.481 -3.957 1.00 98.12 87 VAL A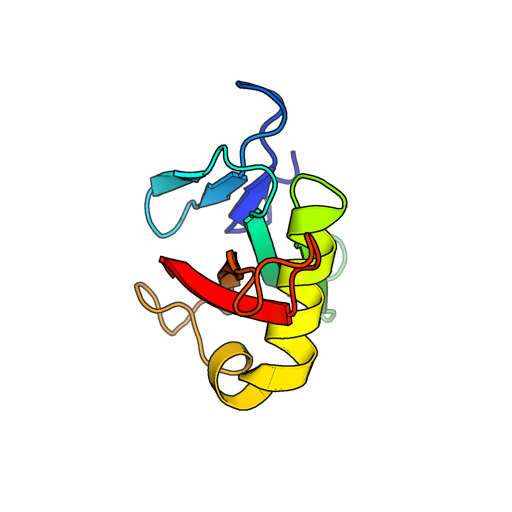 CA 1
ATOM 694 C C . VAL A 1 87 ? 3.579 -2.079 -4.438 1.00 98.12 87 VAL A C 1
ATOM 696 O O . VAL A 1 87 ? 4.109 -1.055 -4.004 1.00 98.12 87 VAL A O 1
ATOM 699 N N . VAL A 1 88 ? 4.142 -2.861 -5.347 1.00 97.88 88 VAL A N 1
ATOM 700 C CA . VAL A 1 88 ? 5.337 -2.498 -6.110 1.00 97.88 88 VAL A CA 1
ATOM 701 C C . VAL A 1 88 ? 4.947 -2.325 -7.572 1.00 97.88 88 VAL A C 1
ATOM 703 O O . VAL A 1 88 ? 4.177 -3.121 -8.109 1.00 97.88 88 VAL A O 1
ATOM 706 N N . GLY A 1 89 ? 5.414 -1.242 -8.188 1.00 97.06 89 GLY A N 1
ATOM 707 C CA . GLY A 1 89 ? 5.244 -1.010 -9.618 1.00 97.06 89 GLY A CA 1
ATOM 708 C C . GLY A 1 89 ? 6.077 -1.979 -10.446 1.00 97.06 89 GLY A C 1
ATOM 709 O O . GLY A 1 89 ? 7.235 -2.229 -10.116 1.00 97.06 89 GLY A O 1
ATOM 710 N N . ILE A 1 90 ? 5.482 -2.492 -11.516 1.00 96.44 90 ILE A N 1
ATOM 711 C CA . ILE A 1 90 ? 6.126 -3.350 -12.507 1.00 96.44 90 ILE A CA 1
ATOM 712 C C . ILE A 1 90 ? 6.041 -2.646 -13.859 1.00 96.44 90 ILE A C 1
ATOM 714 O O . ILE A 1 90 ? 5.056 -1.968 -14.151 1.00 96.44 90 ILE A O 1
ATOM 718 N N . ASP A 1 91 ? 7.108 -2.795 -14.630 1.00 93.38 91 ASP A N 1
ATOM 719 C CA . ASP A 1 91 ? 7.215 -2.402 -16.029 1.00 93.38 91 ASP A CA 1
ATOM 720 C C . ASP A 1 91 ? 7.233 -3.695 -16.863 1.00 93.38 91 ASP A C 1
ATOM 722 O O . ASP A 1 91 ? 8.231 -4.426 -16.863 1.00 93.38 91 ASP A O 1
ATOM 726 N N . LEU A 1 92 ? 6.090 -4.056 -17.454 1.00 90.75 92 LEU A N 1
ATOM 727 C CA . LEU A 1 92 ? 5.923 -5.321 -18.176 1.00 90.75 92 LEU A CA 1
ATOM 728 C C . LEU A 1 92 ? 6.525 -5.285 -19.581 1.00 90.75 92 LEU A C 1
ATOM 730 O O . LEU A 1 92 ? 6.982 -6.324 -20.063 1.00 90.75 92 LEU A O 1
ATOM 734 N N . ASP A 1 93 ? 6.507 -4.131 -20.247 1.00 92.12 93 ASP A N 1
ATOM 735 C CA . ASP A 1 93 ? 7.002 -3.970 -21.618 1.00 92.12 93 ASP A CA 1
ATOM 736 C C . ASP A 1 93 ? 8.416 -3.369 -21.699 1.00 92.12 93 ASP A C 1
ATOM 738 O O . ASP A 1 93 ? 9.009 -3.326 -22.780 1.00 92.12 93 ASP A O 1
ATOM 742 N N . SER A 1 94 ? 9.012 -3.057 -20.544 1.00 89.31 94 SER A N 1
ATOM 743 C CA . SER A 1 94 ? 10.377 -2.548 -20.379 1.00 89.31 94 SER A CA 1
ATOM 744 C C . SER A 1 94 ? 10.605 -1.172 -21.015 1.00 89.31 94 SER A C 1
ATOM 746 O O . SER A 1 94 ? 11.715 -0.881 -21.475 1.00 89.31 94 SER A O 1
ATOM 748 N N . ASP A 1 95 ? 9.579 -0.318 -21.058 1.00 89.31 95 ASP A N 1
ATOM 749 C CA . ASP A 1 95 ? 9.658 1.046 -21.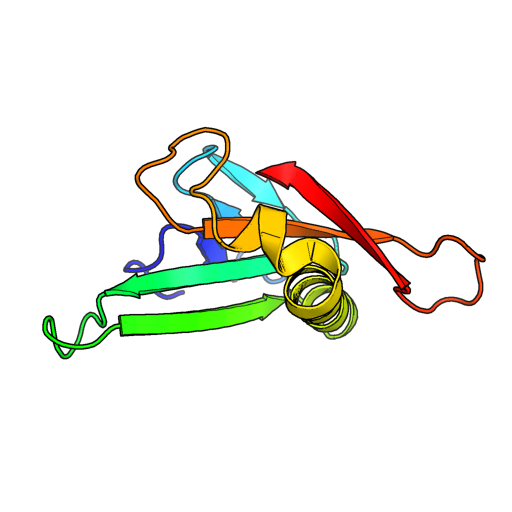595 1.00 89.31 95 ASP A CA 1
ATOM 750 C C . ASP A 1 95 ? 10.065 2.108 -20.542 1.00 89.31 95 ASP A C 1
ATOM 752 O O . ASP A 1 95 ? 10.290 3.2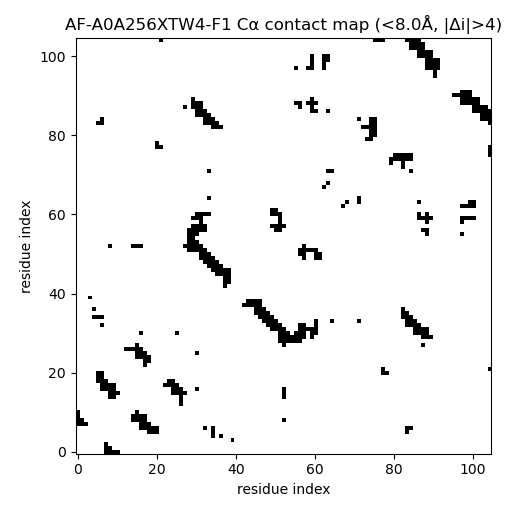81 -20.869 1.00 89.31 95 ASP A O 1
ATOM 756 N N . GLY A 1 96 ? 10.218 1.702 -19.278 1.00 85.81 96 GLY A N 1
ATOM 757 C CA . GLY A 1 96 ? 10.524 2.553 -18.129 1.00 85.81 96 GLY A CA 1
ATOM 758 C C . GLY A 1 96 ? 9.291 3.153 -17.442 1.00 85.81 96 GLY A C 1
ATOM 759 O O . GLY A 1 96 ? 9.430 3.988 -16.535 1.00 85.81 96 GLY A O 1
ATOM 760 N N . ILE A 1 97 ? 8.081 2.774 -17.849 1.00 89.50 97 ILE A N 1
ATOM 761 C CA . ILE A 1 97 ? 6.806 3.213 -17.290 1.00 89.50 97 ILE A CA 1
ATOM 762 C C . ILE A 1 97 ? 6.184 2.071 -16.495 1.00 89.50 97 ILE A C 1
ATOM 764 O O . ILE A 1 97 ? 5.942 0.982 -16.983 1.00 89.50 97 ILE A O 1
ATOM 768 N N . ILE A 1 98 ? 5.823 2.367 -15.244 1.00 90.44 98 ILE A N 1
ATOM 769 C CA . ILE A 1 98 ? 4.988 1.448 -14.466 1.00 90.44 98 ILE A CA 1
ATOM 770 C C . ILE A 1 98 ? 3.623 1.319 -15.141 1.00 90.44 98 ILE A C 1
ATOM 772 O O . ILE A 1 98 ? 2.834 2.277 -15.138 1.00 90.44 98 ILE A O 1
ATOM 776 N N . ASP A 1 99 ? 3.349 0.131 -15.662 1.00 91.31 99 ASP A N 1
ATOM 777 C CA . ASP A 1 99 ? 2.130 -0.231 -16.368 1.00 91.31 99 ASP A CA 1
ATOM 778 C C . ASP A 1 99 ? 1.297 -1.271 -15.602 1.00 91.31 99 ASP A C 1
ATOM 780 O O . ASP A 1 99 ? 0.075 -1.323 -15.790 1.00 91.31 99 ASP A O 1
ATOM 784 N N . ASP A 1 100 ? 1.898 -1.996 -14.657 1.00 96.56 100 ASP A N 1
ATOM 785 C CA . ASP A 1 100 ? 1.207 -2.910 -13.751 1.00 96.56 100 ASP A CA 1
ATOM 786 C C . ASP A 1 100 ? 1.782 -2.896 -12.321 1.00 96.56 100 ASP A C 1
ATOM 788 O O . ASP A 1 100 ? 2.665 -2.105 -11.978 1.00 96.56 100 ASP A O 1
ATOM 792 N N . VAL A 1 101 ? 1.220 -3.719 -11.434 1.00 97.75 101 VAL A N 1
ATOM 793 C CA . VAL A 1 101 ? 1.615 -3.805 -10.026 1.00 97.75 101 VAL A CA 1
ATOM 794 C C . VAL A 1 101 ? 1.553 -5.221 -9.465 1.00 97.75 101 VAL A C 1
ATOM 796 O O . VAL A 1 101 ? 0.674 -6.015 -9.799 1.00 97.75 101 VAL A O 1
ATOM 799 N N . GLU A 1 102 ? 2.403 -5.482 -8.477 1.00 97.75 102 GLU A N 1
ATOM 800 C CA . GLU A 1 102 ? 2.280 -6.632 -7.583 1.00 97.75 102 GLU A CA 1
ATOM 801 C C . GLU A 1 102 ? 1.890 -6.184 -6.169 1.00 97.75 102 GLU A C 1
ATOM 803 O O . GLU A 1 102 ? 2.362 -5.166 -5.658 1.00 97.75 102 GLU A O 1
ATOM 808 N N . PHE A 1 103 ? 1.004 -6.949 -5.525 1.00 97.69 103 PHE A N 1
ATOM 809 C CA . PHE A 1 103 ? 0.576 -6.711 -4.147 1.00 97.69 103 PHE A CA 1
ATOM 810 C C . PHE A 1 103 ? 1.508 -7.433 -3.177 1.00 97.69 103 PHE A C 1
ATOM 812 O O . PHE A 1 103 ? 1.576 -8.659 -3.179 1.00 97.69 103 PHE A O 1
ATOM 819 N N . LEU A 1 104 ? 2.167 -6.671 -2.306 1.00 97.56 104 LEU A N 1
ATOM 820 C CA . LEU A 1 104 ? 3.070 -7.207 -1.286 1.00 97.56 104 LEU A CA 1
ATOM 821 C C . LEU A 1 104 ? 2.331 -7.564 0.019 1.00 97.56 104 LEU A C 1
ATOM 823 O O . LEU A 1 104 ? 2.784 -8.444 0.756 1.00 97.56 104 LEU A O 1
ATOM 827 N N . GLU A 1 105 ? 1.207 -6.884 0.304 1.00 94.44 105 GLU A N 1
ATOM 828 C CA . GLU A 1 105 ? 0.245 -7.167 1.394 1.00 94.44 105 GLU A CA 1
ATOM 829 C C . GLU A 1 105 ? -1.142 -6.531 1.156 1.00 94.44 105 GLU A C 1
ATOM 831 O O . GLU A 1 105 ? -1.206 -5.469 0.497 1.00 94.44 105 GLU A O 1
#

Solvent-accessible surface area (backbone atoms only — not comparable to full-atom values): 5790 Å² total; per-residue (Å²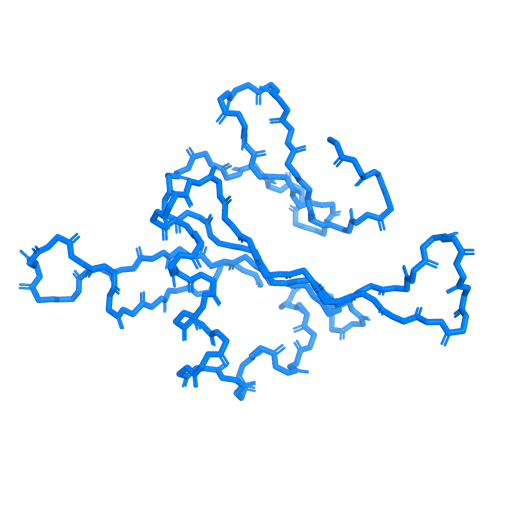): 87,64,87,90,45,64,62,28,47,33,73,67,74,86,42,16,40,35,30,75,79,80,70,46,76,48,73,61,54,30,32,8,31,41,37,55,44,68,29,93,91,42,79,94,40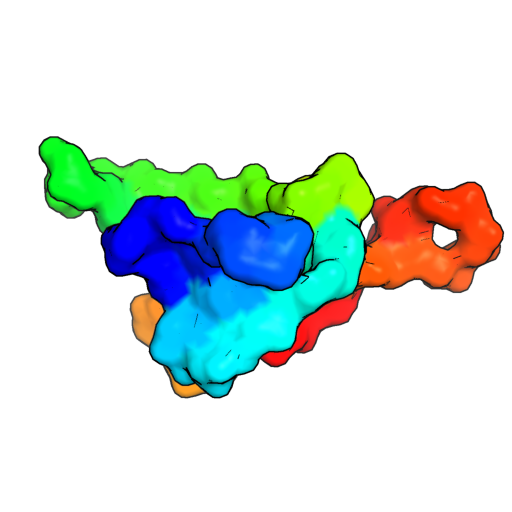,73,42,78,46,74,38,36,66,37,73,56,0,29,49,15,22,48,47,38,55,72,77,38,38,84,63,60,77,43,37,15,76,89,42,64,90,43,42,41,36,38,33,38,37,34,51,86,85,70,81,83,52,70,75,42,62,47,78,79,57

Foldseek 3Di:
DDPQFQWAFDPPQLRWIAGVQVRDTHNDQQKWKWFWGQDPVDNVDIDTDTDTSHPNVSQASVQCCPVVVVVQVAADPRDRVGNMWIWGFDDPPPPPHRNYIDTPD

Nearest PDB structures (foldseek):
  6yg8-assembly1_A  TM=7.558E-01  e=2.587E+00  Escherichia coli
  9fmt-assembly1_E  TM=6.689E-01  e=2.168E+00  Escherichia coli
  9fmt-assembly1_F  TM=5.258E-01  e=1.354E+00  Escherichia coli
  6ywy-assembly1_33  TM=2.974E-01  e=4.141E+00  Neurospora crassa

Sequence (105 aa):
VNEALPIRFRKNHSWSVYSDISKKVYVEEEIGVIVKARNPFNKEKQVLVIAGKRYSGTRAAIVAFLKHFDKVKFGNALNPKISAKVVVGIDLDSDGIIDDVEFLE

pLDDT: mean 94.18, std 4.87, range [68.31, 98.19]

Mean predicted aligned error: 3.24 Å

Radius of gyration: 13.25 Å; Cα contacts (8 Å, |Δi|>4): 245; chains: 1; bounding box: 34×25×36 Å

Secondary structure (DSSP, 8-state):
--TTSSEEEESHHHHEEEETTT--EE--TTEEEEEEEEETTEEEEEEEEEEESSHHHHHHHHHHHHH-HHHHTSPPSS-TTS-EEEEEEE-SSSSSS--EEEE--